Protein AF-A0A432INC5-F1 (afdb_monomer_lite)

Structure (mmCIF, N/CA/C/O backbone):
data_AF-A0A432INC5-F1
#
_entry.id   AF-A0A432INC5-F1
#
loop_
_atom_site.group_PDB
_atom_site.id
_atom_site.type_symbol
_atom_site.label_atom_id
_atom_site.label_alt_id
_atom_site.label_comp_id
_atom_site.label_asym_id
_atom_site.label_entity_id
_atom_site.label_seq_id
_atom_site.pdbx_PDB_ins_code
_atom_site.Cartn_x
_atom_site.Cartn_y
_atom_site.Cartn_z
_atom_site.occupancy
_atom_site.B_iso_or_equiv
_atom_site.auth_seq_id
_atom_site.auth_comp_id
_atom_site.auth_asym_id
_atom_site.auth_atom_id
_atom_site.pdbx_PDB_model_num
ATOM 1 N N . LEU A 1 1 ? -37.104 22.101 45.467 1.00 92.25 1 LEU A N 1
ATOM 2 C CA . LEU A 1 1 ? -36.134 21.025 45.152 1.00 92.25 1 LEU A CA 1
ATO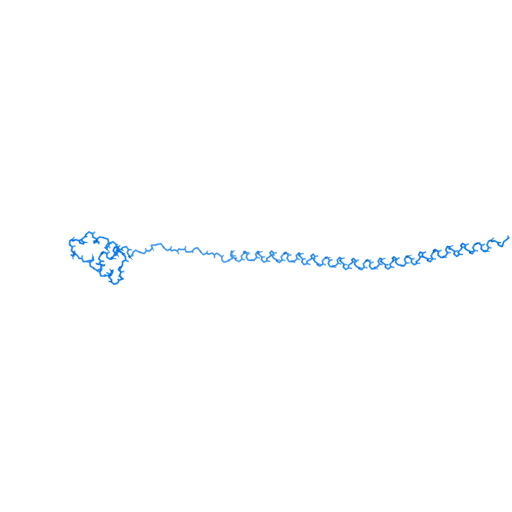M 3 C C . LEU A 1 1 ? -36.654 20.129 44.039 1.00 92.25 1 LEU A C 1
ATOM 5 O O . LEU A 1 1 ? -35.963 19.984 43.049 1.00 92.25 1 LEU A O 1
ATOM 9 N N . LEU A 1 2 ? -37.869 19.587 44.168 1.00 93.19 2 LEU A N 1
ATOM 10 C CA . LEU A 1 2 ? -38.473 18.770 43.113 1.00 93.19 2 LEU A CA 1
ATOM 11 C C . LEU A 1 2 ? -38.671 19.534 41.787 1.00 93.19 2 LEU A C 1
ATOM 13 O O . LEU A 1 2 ? -38.374 18.998 40.734 1.00 93.19 2 LEU A O 1
ATOM 17 N N . GLU A 1 3 ? -39.086 20.800 41.843 1.00 95.19 3 GLU A N 1
ATOM 18 C CA . GLU A 1 3 ? -39.178 21.675 40.660 1.00 95.19 3 GLU A CA 1
ATOM 19 C C . GLU A 1 3 ? -37.826 21.813 39.941 1.00 95.19 3 GLU A C 1
ATOM 21 O O . GLU A 1 3 ? -37.720 21.464 38.776 1.00 95.19 3 GLU A O 1
ATOM 26 N N . LYS A 1 4 ? -36.751 22.126 40.680 1.00 97.38 4 LYS A N 1
ATOM 27 C CA . LYS A 1 4 ? -35.377 22.133 40.146 1.00 97.38 4 LYS A CA 1
ATOM 28 C C . LYS A 1 4 ? -34.955 20.810 39.502 1.00 97.38 4 LYS A C 1
ATOM 30 O O . LYS A 1 4 ? -34.176 20.822 38.559 1.00 97.38 4 LYS A O 1
ATOM 35 N N . TYR A 1 5 ? -35.412 19.674 40.035 1.00 95.25 5 TYR A N 1
ATOM 36 C CA . TYR A 1 5 ? -35.128 18.361 39.451 1.00 95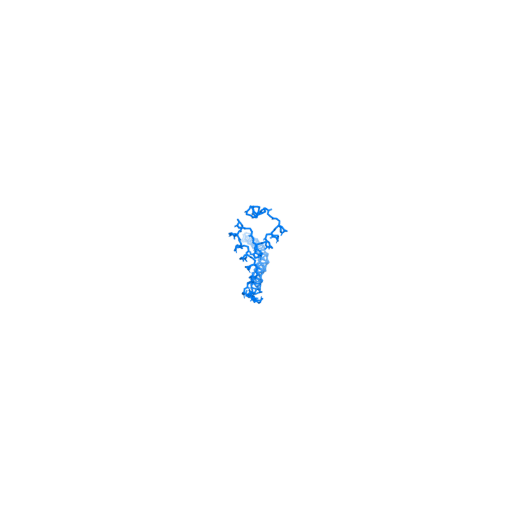.25 5 TYR A CA 1
ATOM 37 C C . TYR A 1 5 ? -35.826 18.206 38.095 1.00 95.25 5 TYR A C 1
ATOM 39 O O . TYR A 1 5 ? -35.220 17.720 37.145 1.00 95.25 5 TYR A O 1
ATOM 47 N N . PHE A 1 6 ? -37.072 18.675 37.981 1.00 95.12 6 PHE A N 1
ATOM 48 C CA . PHE A 1 6 ? -37.791 18.711 36.706 1.00 95.12 6 PHE A CA 1
ATOM 49 C C . PHE A 1 6 ? -37.194 19.706 35.708 1.00 95.12 6 PHE A C 1
ATOM 51 O O . PHE A 1 6 ? -37.180 19.414 34.514 1.00 95.12 6 PHE A O 1
ATOM 58 N N . ASP A 1 7 ? -36.625 20.807 36.193 1.00 97.38 7 ASP A N 1
ATOM 59 C CA . ASP A 1 7 ? -35.884 21.776 35.378 1.00 97.38 7 ASP A CA 1
ATOM 60 C C . ASP A 1 7 ? -34.445 21.322 35.052 1.00 97.38 7 ASP A C 1
ATOM 62 O O . ASP A 1 7 ? -33.716 22.023 34.353 1.00 97.38 7 ASP A O 1
ATOM 66 N N . ALA A 1 8 ? -34.027 20.138 35.524 1.00 95.19 8 ALA A N 1
ATOM 67 C CA . ALA A 1 8 ? -32.678 19.583 35.366 1.00 95.19 8 ALA A CA 1
ATOM 68 C C . ALA A 1 8 ? -31.548 20.477 35.928 1.00 95.19 8 ALA A C 1
ATOM 70 O O . ALA A 1 8 ? -30.415 20.453 35.445 1.00 95.19 8 ALA A O 1
ATOM 71 N N . GLU A 1 9 ? -31.840 21.246 36.979 1.00 97.44 9 GLU A N 1
ATOM 72 C CA . GLU A 1 9 ? -30.900 22.155 37.650 1.00 97.44 9 GLU A CA 1
ATOM 73 C C . GLU A 1 9 ? -30.325 21.585 38.962 1.00 97.44 9 GLU A C 1
ATOM 75 O O . GLU A 1 9 ? -29.634 22.288 39.705 1.00 97.44 9 GLU A O 1
ATOM 80 N N . THR A 1 10 ? -30.626 20.327 39.301 1.00 97.12 10 THR A N 1
ATOM 81 C CA . THR A 1 10 ? -30.151 19.693 40.537 1.00 97.12 10 THR A CA 1
ATOM 82 C C . THR A 1 10 ? -28.698 19.240 40.467 1.00 97.12 10 THR A C 1
ATOM 84 O O . THR A 1 10 ? -28.202 18.760 39.452 1.00 97.12 10 THR A O 1
ATOM 87 N N . SER A 1 11 ? -28.012 19.340 41.601 1.00 97.38 11 SER A N 1
ATOM 88 C CA . SER A 1 11 ? -26.713 18.707 41.830 1.00 97.38 11 SER A CA 1
ATOM 89 C C . SER A 1 11 ? -26.856 17.240 42.264 1.00 97.38 11 SER A C 1
ATOM 91 O O . SER A 1 11 ? -27.876 16.833 42.818 1.00 97.38 11 SER A O 1
ATOM 93 N N . LEU A 1 12 ? -25.787 16.447 42.119 1.00 95.50 12 LEU A N 1
ATOM 94 C CA . LEU A 1 12 ? -25.766 15.039 42.557 1.00 95.50 12 LEU A CA 1
ATOM 95 C C . LEU A 1 12 ? -26.090 14.860 44.054 1.00 95.50 12 LEU A C 1
ATOM 97 O O . LEU A 1 12 ? -26.686 13.860 44.450 1.00 95.50 12 LEU A O 1
ATOM 101 N N . ALA A 1 13 ? -25.707 15.824 44.897 1.00 96.62 13 ALA A N 1
ATOM 102 C CA . ALA A 1 13 ? -26.017 15.795 46.327 1.00 96.62 13 ALA A CA 1
ATOM 103 C C . ALA A 1 13 ? -27.515 16.027 46.592 1.00 96.62 13 ALA A C 1
ATOM 105 O O . ALA A 1 13 ? -28.106 15.369 47.445 1.00 96.62 13 ALA A O 1
ATOM 106 N N . GLU A 1 14 ? -28.141 16.932 45.839 1.00 96.31 14 GLU A N 1
ATOM 107 C CA . GLU A 1 14 ? -29.581 17.195 45.896 1.00 96.31 14 GLU A CA 1
ATOM 108 C C . GLU A 1 14 ? -30.404 16.004 45.386 1.00 96.31 14 GLU A C 1
ATOM 110 O O . GLU A 1 14 ? -31.417 15.649 45.988 1.00 96.31 14 GLU A O 1
ATOM 115 N N . GLU A 1 15 ? -29.944 15.336 44.329 1.00 94.44 15 GLU A N 1
ATOM 116 C CA . GLU A 1 15 ? -30.570 14.114 43.813 1.00 94.44 15 GLU A CA 1
ATOM 117 C C . GLU A 1 15 ? -30.476 12.948 44.800 1.00 94.44 15 GLU A C 1
ATOM 119 O O . GLU A 1 15 ? -31.438 12.194 44.954 1.00 94.44 15 GLU A O 1
ATOM 124 N N . ALA A 1 16 ? -29.362 12.822 45.529 1.00 94.12 16 ALA A N 1
ATOM 125 C CA . ALA A 1 16 ? -29.235 11.841 46.604 1.00 94.12 16 ALA A CA 1
ATOM 126 C C . ALA A 1 16 ? -30.266 12.084 47.721 1.00 94.12 16 ALA A C 1
ATOM 128 O O . ALA A 1 16 ? -30.863 11.132 48.223 1.00 94.12 16 ALA A O 1
ATOM 129 N N . ILE A 1 17 ? -30.529 13.351 48.064 1.00 94.88 17 ILE A N 1
ATOM 130 C CA . ILE A 1 17 ? -31.557 13.728 49.046 1.00 94.88 17 ILE A CA 1
ATOM 131 C C . ILE A 1 17 ? -32.957 13.372 48.534 1.00 94.88 17 ILE A C 1
ATOM 133 O O . ILE A 1 17 ? -33.747 12.802 49.285 1.00 94.88 17 ILE A O 1
ATOM 137 N N . LEU A 1 18 ? -33.274 13.669 47.269 1.00 94.19 18 LEU A N 1
ATOM 138 C CA . LEU A 1 18 ? -34.564 13.305 46.666 1.00 94.19 18 LEU A CA 1
ATOM 139 C C . LEU A 1 18 ? -34.761 11.786 46.654 1.00 94.19 18 LEU A C 1
ATOM 141 O O . LEU A 1 18 ? -35.810 11.290 47.063 1.00 94.19 18 LEU A O 1
ATOM 145 N N . LYS A 1 19 ? -33.729 11.042 46.258 1.00 92.50 19 LYS A N 1
ATOM 146 C CA . LYS A 1 19 ? -33.737 9.579 46.245 1.00 92.50 19 LYS A CA 1
ATOM 147 C C . LYS A 1 19 ? -34.002 8.992 47.633 1.00 92.50 19 LYS A C 1
ATOM 149 O O . LYS A 1 19 ? -34.820 8.081 47.763 1.00 92.50 19 LYS A O 1
ATOM 154 N N . GLU A 1 20 ? -33.339 9.517 48.659 1.00 93.00 20 GLU A N 1
ATOM 155 C CA . GLU A 1 20 ? -33.543 9.092 50.046 1.00 93.00 20 GLU A CA 1
ATOM 156 C C . GLU A 1 20 ? -34.953 9.445 50.535 1.00 93.00 20 GLU A C 1
ATOM 158 O O . GLU A 1 20 ? -35.651 8.596 51.084 1.00 93.00 20 GLU A O 1
ATOM 163 N N . TYR A 1 21 ? -35.414 10.671 50.270 1.00 94.25 21 TYR A N 1
ATOM 164 C CA . TYR A 1 21 ? -36.735 11.148 50.676 1.00 94.25 21 TYR A CA 1
ATOM 165 C C . TYR A 1 21 ? -37.867 10.270 50.124 1.00 94.25 21 TYR A C 1
ATOM 167 O O . TYR A 1 21 ? -38.726 9.819 50.880 1.00 94.25 21 TYR A O 1
ATOM 175 N N . PHE A 1 22 ? -37.847 9.960 48.824 1.00 94.06 22 PHE A N 1
ATOM 176 C CA . PHE A 1 22 ? -38.873 9.124 48.187 1.00 94.06 22 PHE A CA 1
ATOM 177 C C . PHE A 1 22 ? -38.734 7.621 48.484 1.00 94.06 22 PHE A C 1
ATOM 179 O O . PHE A 1 22 ? -39.648 6.853 48.184 1.00 94.06 22 PHE A O 1
ATOM 186 N N . SER A 1 23 ? -37.633 7.196 49.115 1.00 90.25 23 SER A N 1
ATOM 187 C CA . SER A 1 23 ? -37.465 5.820 49.607 1.00 90.25 23 SER A CA 1
ATOM 188 C C . SER A 1 23 ? -38.170 5.580 50.951 1.00 90.25 23 SER A C 1
ATOM 190 O O . SER A 1 23 ? -38.347 4.430 51.358 1.00 90.25 23 SER A O 1
ATOM 192 N N . GLN A 1 24 ? -38.599 6.640 51.643 1.00 90.69 24 GLN A N 1
ATOM 193 C CA . GLN A 1 24 ? -39.252 6.538 52.947 1.00 90.69 24 GLN A CA 1
ATOM 194 C C . GLN A 1 24 ? -40.703 6.033 52.835 1.00 90.69 24 GLN A C 1
ATOM 196 O O . GLN A 1 24 ? -41.401 6.311 51.857 1.00 90.69 24 GLN A O 1
ATOM 201 N N . PRO A 1 25 ? -41.210 5.300 53.846 1.00 85.31 25 PRO A N 1
ATOM 202 C CA . PRO A 1 25 ? -42.569 4.762 53.827 1.00 85.31 25 PRO A CA 1
ATOM 203 C C . PRO A 1 25 ? -43.649 5.847 53.906 1.00 85.31 25 PRO A C 1
ATOM 205 O O . PRO A 1 25 ? -44.708 5.673 53.304 1.00 85.31 25 PRO A O 1
ATOM 208 N N . ASN A 1 26 ? -43.375 6.950 54.608 1.00 87.75 26 ASN A N 1
ATOM 209 C CA . ASN A 1 26 ? -44.305 8.049 54.842 1.00 87.75 26 ASN A CA 1
ATOM 210 C C . ASN A 1 26 ? -43.733 9.347 54.252 1.00 87.75 26 ASN A C 1
ATOM 212 O O . ASN A 1 26 ? -42.744 9.871 54.759 1.00 87.75 26 ASN A O 1
ATOM 216 N N . ILE A 1 27 ? -44.356 9.839 53.183 1.00 90.56 27 ILE A N 1
ATOM 217 C CA . ILE A 1 27 ? -43.984 11.069 52.473 1.00 90.56 27 ILE A CA 1
ATOM 218 C C . ILE A 1 27 ? -45.175 12.027 52.450 1.00 90.56 27 ILE A C 1
ATOM 220 O O . ILE A 1 27 ? -46.311 11.636 52.710 1.00 90.56 27 ILE A O 1
ATOM 224 N N . SER A 1 28 ? -44.932 13.304 52.156 1.00 92.06 28 SER A N 1
ATOM 225 C CA . SER A 1 28 ? -46.020 14.283 52.136 1.00 92.06 28 SER A CA 1
ATOM 226 C C . SER A 1 28 ? -47.047 13.969 51.042 1.00 92.06 28 SER A C 1
ATOM 228 O O . SER A 1 28 ? -46.667 13.677 49.911 1.00 92.06 28 SER A O 1
ATOM 230 N N . SER A 1 29 ? -48.340 14.101 51.354 1.00 90.88 29 SER A N 1
ATOM 231 C CA . SER A 1 29 ? -49.452 13.755 50.447 1.00 90.88 29 SER A CA 1
ATOM 232 C C . SER A 1 29 ? -49.375 14.449 49.078 1.00 90.88 29 SER A C 1
ATOM 234 O O . SER A 1 29 ? -49.682 13.845 48.059 1.00 90.88 29 SER A O 1
ATOM 236 N N . HIS A 1 30 ? -48.884 15.690 49.015 1.00 91.12 30 HIS A N 1
ATOM 237 C CA . HIS A 1 30 ? -48.727 16.414 47.746 1.00 91.12 30 HIS A CA 1
ATOM 238 C C . HIS A 1 30 ? -47.573 15.896 46.864 1.00 91.12 30 HIS A C 1
ATOM 240 O O . HIS A 1 30 ? -47.499 16.246 45.689 1.00 91.12 30 HIS A O 1
ATOM 246 N N . LEU A 1 31 ? -46.668 15.087 47.420 1.00 92.44 31 LEU A N 1
ATOM 247 C CA . LEU A 1 31 ? -45.518 14.499 46.723 1.00 92.44 31 LEU A CA 1
ATOM 248 C C . LEU A 1 31 ? -45.700 13.006 46.441 1.00 92.44 31 LEU A C 1
ATOM 250 O O . LEU A 1 31 ? -44.920 12.429 45.687 1.00 92.44 31 LEU A O 1
ATOM 254 N N . GLU A 1 32 ? -46.739 12.394 47.007 1.00 90.94 32 GLU A N 1
ATOM 255 C CA . GLU A 1 32 ? -47.093 10.989 46.812 1.00 90.94 32 GLU A CA 1
ATOM 256 C C . GLU A 1 32 ? -47.133 10.551 45.336 1.00 90.94 32 GLU A C 1
ATOM 258 O O . GLU A 1 32 ? -46.547 9.508 45.037 1.00 90.94 32 GLU A O 1
ATOM 263 N N . PRO A 1 33 ? -47.676 11.349 44.388 1.00 92.94 33 PRO A N 1
ATOM 264 C CA . PRO A 1 33 ? -47.732 10.953 42.978 1.00 92.94 33 PRO A CA 1
ATOM 265 C C . PRO A 1 33 ? -46.367 10.704 42.320 1.00 92.94 33 PRO A C 1
ATOM 267 O O . PRO A 1 33 ? -46.291 10.007 41.313 1.00 92.94 33 PRO A O 1
ATOM 270 N N . TYR A 1 34 ? -45.283 11.269 42.859 1.00 93.12 34 TYR A N 1
ATOM 271 C CA . TYR A 1 34 ? -43.940 11.158 42.278 1.00 93.12 34 TYR A CA 1
ATOM 272 C C . TYR A 1 34 ? -43.132 9.986 42.840 1.00 93.12 34 TYR A C 1
ATOM 274 O O . TYR A 1 34 ? -42.052 9.682 42.334 1.00 93.12 34 TYR A O 1
ATOM 282 N N . ARG A 1 35 ? -43.634 9.311 43.879 1.00 92.69 35 ARG A N 1
ATOM 283 C CA . ARG A 1 35 ? -42.922 8.227 44.563 1.00 92.69 35 ARG A CA 1
ATOM 284 C C . ARG A 1 35 ? -42.530 7.103 43.612 1.00 92.69 35 ARG A C 1
ATOM 286 O O . ARG A 1 35 ? -41.371 6.692 43.598 1.00 92.69 35 ARG A O 1
ATOM 293 N N . ASP A 1 36 ? -43.478 6.645 42.802 1.00 92.44 36 ASP A N 1
ATOM 294 C CA . ASP A 1 36 ? -43.286 5.500 41.912 1.00 92.44 36 ASP A CA 1
ATOM 295 C C . ASP A 1 36 ? -42.174 5.751 40.889 1.00 92.44 36 ASP A C 1
ATOM 297 O O . ASP A 1 36 ? -41.395 4.850 40.590 1.00 92.44 36 ASP A O 1
ATOM 301 N N . MET A 1 37 ? -42.029 6.995 40.422 1.00 92.75 37 MET A N 1
ATOM 302 C CA . MET A 1 37 ? -40.960 7.407 39.508 1.00 92.75 37 MET A CA 1
ATOM 303 C C . MET A 1 37 ? -39.573 7.238 40.141 1.00 92.75 37 MET A C 1
ATOM 305 O O . MET A 1 37 ? -38.698 6.592 39.562 1.00 92.75 37 MET A O 1
ATOM 309 N N . PHE A 1 38 ? -39.366 7.775 41.348 1.00 93.81 38 PHE A N 1
ATOM 310 C CA . PHE A 1 38 ? -38.077 7.671 42.041 1.00 93.81 38 PHE A CA 1
ATOM 311 C C . PHE A 1 38 ? -37.764 6.233 42.479 1.00 93.81 38 PHE A C 1
ATOM 313 O O . PHE A 1 38 ? -36.608 5.806 42.410 1.00 93.81 38 PHE A O 1
ATOM 320 N N . VAL A 1 39 ? -38.782 5.467 42.887 1.00 92.56 39 VAL A N 1
ATOM 321 C CA . VAL A 1 39 ? -38.642 4.036 43.203 1.00 92.56 39 VAL A CA 1
ATOM 322 C C . VAL A 1 39 ? -38.231 3.248 41.959 1.00 92.56 39 VAL A C 1
ATOM 324 O O . VAL A 1 39 ? -37.267 2.482 42.019 1.00 92.56 39 VAL A O 1
ATOM 327 N N . TYR A 1 40 ? -38.898 3.483 40.827 1.00 93.00 40 TYR A N 1
ATOM 328 C CA . TYR A 1 40 ? -38.584 2.839 39.555 1.00 93.00 40 TYR A CA 1
ATOM 329 C C . TYR A 1 40 ? -37.145 3.124 39.116 1.00 93.00 40 TYR A C 1
ATOM 331 O O . TYR A 1 40 ? -36.403 2.189 38.834 1.00 93.00 40 TYR A O 1
ATOM 339 N N . PHE A 1 41 ? -36.699 4.383 39.145 1.00 91.81 41 PHE A N 1
ATOM 340 C CA . PHE A 1 41 ? -35.322 4.730 38.773 1.00 91.81 41 PHE A CA 1
ATOM 341 C C . PHE A 1 41 ? -34.273 4.113 39.695 1.00 91.81 41 PHE A C 1
ATOM 343 O O . PHE A 1 41 ? -33.202 3.698 39.247 1.00 91.81 41 PHE A O 1
ATOM 350 N N . ASN A 1 42 ? -34.565 4.018 40.993 1.00 89.44 42 ASN A N 1
ATOM 351 C CA . ASN A 1 42 ? -33.670 3.336 41.919 1.00 89.44 42 ASN A CA 1
ATOM 352 C C . ASN A 1 42 ? -33.551 1.840 41.583 1.00 89.44 42 ASN A C 1
ATOM 354 O O . ASN A 1 42 ? -32.456 1.281 41.656 1.00 89.44 42 ASN A O 1
ATOM 358 N N . GLN A 1 43 ? -34.653 1.204 41.183 1.00 90.00 43 GLN A N 1
ATOM 359 C CA . GLN A 1 43 ? -34.669 -0.197 40.774 1.00 90.00 43 GLN A CA 1
ATOM 360 C C . GLN A 1 43 ? -33.960 -0.413 39.429 1.00 90.00 43 GLN A C 1
ATOM 362 O O . GLN A 1 43 ? -33.063 -1.252 39.354 1.00 90.00 43 GLN A O 1
ATOM 367 N N . SER A 1 44 ? -34.291 0.378 38.407 1.00 87.75 44 SER A N 1
ATOM 368 C CA . SER A 1 44 ? -33.742 0.240 37.053 1.00 87.75 44 SER A CA 1
ATOM 369 C C . SER A 1 44 ? -32.252 0.583 36.981 1.00 87.75 44 SER A C 1
ATOM 371 O O . SER A 1 44 ? -31.526 0.017 36.173 1.00 87.75 44 SER A O 1
ATOM 373 N N . SER A 1 45 ? -31.742 1.445 37.872 1.00 85.44 45 SER A N 1
ATOM 374 C CA . SER A 1 45 ? -30.302 1.755 37.955 1.00 85.44 45 SER A CA 1
ATOM 375 C C . SER A 1 45 ? -29.413 0.542 38.268 1.00 85.44 45 SER A C 1
ATOM 377 O O . SER A 1 45 ? -28.195 0.612 38.110 1.00 85.44 45 SER A O 1
ATOM 379 N N . ARG A 1 46 ? -30.010 -0.562 38.733 1.00 83.62 46 ARG A N 1
ATOM 380 C CA . ARG A 1 46 ? -29.319 -1.819 39.049 1.00 83.62 46 ARG A CA 1
ATOM 381 C C . ARG A 1 46 ? -29.340 -2.818 37.895 1.00 83.62 46 ARG A C 1
ATOM 383 O O . ARG A 1 46 ? -28.731 -3.879 38.020 1.00 83.62 46 ARG A O 1
ATOM 390 N N . GLU A 1 47 ? -30.039 -2.511 36.807 1.00 86.50 47 GLU A N 1
ATOM 391 C CA . GLU A 1 47 ? -30.059 -3.353 35.618 1.00 86.50 47 GLU A CA 1
ATOM 392 C C . GLU A 1 47 ? -28.686 -3.310 34.944 1.00 86.50 47 GLU A C 1
ATOM 394 O O . GLU A 1 47 ? -28.173 -2.256 34.567 1.00 86.50 47 GLU A O 1
ATOM 399 N N . VAL A 1 48 ? -28.070 -4.481 34.813 1.00 82.19 48 VAL A N 1
ATOM 400 C CA . VAL A 1 48 ? -26.836 -4.675 34.053 1.00 82.19 48 VAL A CA 1
ATOM 401 C C . VAL A 1 48 ? -27.180 -5.357 32.738 1.00 82.19 48 VAL A C 1
ATOM 403 O O . VAL A 1 48 ? -28.112 -6.155 32.670 1.00 82.19 48 VAL A O 1
ATOM 406 N N . ALA A 1 49 ? -26.431 -5.051 31.679 1.00 80.50 49 ALA A N 1
ATOM 407 C CA . ALA A 1 49 ? -26.613 -5.721 30.400 1.00 80.50 49 ALA A CA 1
ATOM 408 C C . ALA A 1 49 ? -26.383 -7.235 30.571 1.00 80.50 49 ALA A C 1
ATOM 410 O O . ALA A 1 49 ? -25.261 -7.669 30.812 1.00 80.50 49 ALA A O 1
ATOM 411 N N . GLU A 1 50 ? -27.442 -8.036 30.427 1.00 74.56 50 GLU A N 1
ATOM 412 C CA . GLU A 1 50 ? -27.393 -9.498 30.604 1.00 74.56 50 GLU A CA 1
ATOM 413 C C . GLU A 1 50 ? -26.545 -10.209 29.539 1.00 74.56 50 GLU A C 1
ATOM 415 O O . GLU A 1 50 ? -26.152 -11.362 29.705 1.00 74.56 50 GLU A O 1
ATOM 420 N N . LYS A 1 51 ? -26.271 -9.536 28.417 1.00 78.00 51 LYS A N 1
ATOM 421 C CA . LYS A 1 51 ? -25.608 -10.135 27.263 1.00 78.00 51 LYS A CA 1
ATOM 422 C C . LYS A 1 51 ? -24.137 -9.750 27.203 1.00 78.00 51 LYS A C 1
ATOM 424 O O . LYS A 1 51 ? -23.798 -8.592 26.961 1.00 78.00 51 LYS A O 1
ATOM 429 N N . GLU A 1 52 ? -23.270 -10.751 27.308 1.00 75.19 52 GLU A N 1
ATOM 430 C CA . GLU A 1 52 ? -21.854 -10.594 26.994 1.00 75.19 52 GLU A CA 1
ATOM 431 C C . GLU A 1 52 ? -21.665 -10.206 25.520 1.00 75.19 52 GLU A C 1
ATOM 433 O O . GLU A 1 52 ? -22.153 -10.865 24.593 1.00 75.19 52 GLU A O 1
ATOM 438 N N . ILE A 1 53 ? -20.935 -9.112 25.297 1.00 75.81 53 ILE A N 1
ATOM 439 C CA . ILE A 1 53 ? -20.521 -8.685 23.963 1.00 75.81 53 ILE A CA 1
ATOM 440 C C . ILE A 1 53 ? -19.353 -9.576 23.535 1.00 75.81 53 ILE A C 1
ATOM 442 O O . ILE A 1 53 ? -18.193 -9.303 23.836 1.00 75.81 53 ILE A O 1
ATOM 446 N N . VAL A 1 54 ? -19.651 -10.649 22.804 1.00 77.88 54 VAL A N 1
ATOM 447 C CA . VAL A 1 54 ? -18.627 -11.444 22.116 1.00 77.88 54 VAL A CA 1
ATOM 448 C C . VAL A 1 54 ? -18.153 -10.689 20.877 1.00 77.88 54 VAL A C 1
ATOM 450 O O . VAL A 1 54 ? -18.855 -10.593 19.869 1.00 77.88 54 VAL A O 1
ATOM 453 N N . LEU A 1 55 ? -16.943 -10.135 20.951 1.00 76.06 55 LEU A N 1
ATOM 454 C CA . LEU A 1 55 ? -16.275 -9.530 19.803 1.00 76.06 55 LEU A CA 1
ATOM 455 C C . LEU A 1 55 ? -15.747 -10.635 18.880 1.00 76.06 55 LEU A C 1
ATOM 457 O O . LEU A 1 55 ? -14.998 -11.514 19.303 1.00 76.06 55 LEU A O 1
ATOM 461 N N . SER A 1 56 ? -16.124 -10.583 17.602 1.00 72.38 56 SER A N 1
ATOM 462 C CA . SER A 1 56 ? -15.601 -11.506 16.593 1.00 72.38 56 SER A CA 1
ATOM 463 C C . SER A 1 56 ? -14.102 -11.262 16.394 1.00 72.38 56 SER A C 1
ATOM 465 O O . SER A 1 56 ? -13.683 -10.170 16.004 1.00 72.38 56 SER A O 1
ATOM 467 N N . GLN A 1 57 ? -13.283 -12.276 16.679 1.00 72.81 57 GLN A N 1
ATOM 468 C CA . GLN A 1 57 ? -11.841 -12.211 16.465 1.00 72.81 57 GLN A CA 1
ATOM 469 C C . GLN A 1 57 ? -11.533 -12.342 14.972 1.00 72.81 57 GLN A C 1
ATOM 471 O O . GLN A 1 57 ? -11.947 -13.287 14.302 1.00 72.81 57 GLN A O 1
ATOM 476 N N . ARG A 1 58 ? -10.806 -11.361 14.434 1.00 74.06 58 ARG A N 1
ATOM 477 C CA . ARG A 1 58 ? -10.440 -11.306 13.017 1.00 74.06 58 ARG A CA 1
ATOM 478 C C . ARG A 1 58 ? -9.137 -12.077 12.797 1.00 74.06 58 ARG A C 1
ATOM 480 O O . ARG A 1 58 ? -8.175 -11.870 13.530 1.00 74.06 58 ARG A O 1
ATOM 487 N N . ASN A 1 59 ? -9.081 -12.930 11.772 1.00 79.12 59 ASN A N 1
ATOM 488 C CA . ASN A 1 59 ? -7.884 -13.726 11.487 1.00 79.12 59 ASN A CA 1
ATOM 489 C C . ASN A 1 59 ? -6.724 -12.821 11.030 1.00 79.12 59 ASN A C 1
ATOM 491 O O . ASN A 1 59 ? -6.850 -12.183 9.978 1.00 79.12 59 ASN A O 1
ATOM 495 N N . PRO A 1 60 ? -5.579 -12.799 11.737 1.00 79.69 60 PRO A N 1
ATOM 496 C CA . PRO A 1 60 ? -4.458 -11.931 11.379 1.00 79.69 60 PRO A CA 1
ATOM 497 C C . PRO A 1 60 ? -3.914 -12.281 9.990 1.00 79.69 60 PRO A C 1
ATOM 499 O O . PRO A 1 60 ? -3.604 -11.394 9.203 1.00 79.69 60 PRO A O 1
ATOM 502 N N . LEU A 1 61 ? -3.913 -13.565 9.620 1.00 80.38 61 LEU A N 1
ATOM 503 C CA . LEU A 1 61 ? -3.474 -14.031 8.300 1.00 80.38 61 LEU A CA 1
ATOM 504 C C . LEU A 1 61 ? -4.243 -13.370 7.142 1.00 80.38 61 LEU A C 1
ATOM 506 O O . LEU A 1 61 ? -3.639 -13.038 6.125 1.00 80.38 61 LEU A O 1
ATOM 510 N N . LEU A 1 62 ? -5.548 -13.111 7.305 1.00 79.81 62 LEU A N 1
ATOM 511 C CA . LEU A 1 62 ? -6.353 -12.427 6.284 1.00 79.81 62 LEU A CA 1
ATOM 512 C C . LEU A 1 62 ? -5.967 -10.948 6.135 1.00 79.81 62 LEU A C 1
ATOM 514 O O . LEU A 1 62 ? -6.069 -10.403 5.039 1.00 79.81 62 LEU A O 1
ATOM 518 N N . GLN A 1 63 ? -5.499 -10.302 7.206 1.00 78.00 63 GLN A N 1
ATOM 519 C CA . GLN A 1 63 ? -5.026 -8.915 7.155 1.00 78.00 63 GLN A CA 1
ATOM 520 C C . GLN A 1 63 ? -3.691 -8.815 6.406 1.00 78.00 63 GLN A C 1
ATOM 522 O O . GLN A 1 63 ? -3.509 -7.931 5.570 1.00 78.00 63 GLN A O 1
ATOM 527 N N . TRP A 1 64 ? -2.783 -9.764 6.647 1.00 91.75 64 TRP A N 1
ATOM 528 C CA . TRP A 1 64 ? -1.480 -9.809 5.980 1.00 91.75 64 TRP A CA 1
ATOM 529 C C . TRP A 1 64 ? -1.561 -10.259 4.516 1.00 91.75 64 TRP A C 1
ATOM 531 O O . TRP A 1 64 ? -0.705 -9.873 3.721 1.00 91.75 64 TRP A O 1
ATOM 541 N N . LEU A 1 65 ? -2.605 -10.999 4.122 1.00 90.88 65 LEU A N 1
ATOM 542 C CA . LEU A 1 65 ? -2.800 -11.450 2.739 1.00 90.88 65 LEU A CA 1
ATOM 543 C C . LEU A 1 65 ? -2.895 -10.275 1.748 1.00 90.88 65 LEU A C 1
ATOM 545 O O . LEU A 1 65 ? -2.268 -10.302 0.691 1.00 90.88 65 LEU A O 1
ATOM 549 N N . SER A 1 66 ? -3.632 -9.216 2.107 1.00 86.62 66 SER A N 1
ATOM 550 C CA . SER A 1 66 ? -3.766 -8.022 1.258 1.00 86.62 66 SER A CA 1
ATOM 551 C C . SER A 1 66 ? -2.439 -7.279 1.105 1.00 86.62 66 SER A C 1
ATOM 553 O O . SER A 1 66 ? -2.139 -6.759 0.031 1.00 86.62 66 SER A O 1
ATOM 555 N N . ILE A 1 67 ? -1.640 -7.237 2.174 1.00 91.25 67 ILE A N 1
ATOM 556 C CA . ILE A 1 67 ? -0.325 -6.587 2.182 1.00 91.25 67 ILE A CA 1
ATOM 557 C C . ILE A 1 67 ? 0.646 -7.382 1.300 1.00 91.25 67 ILE A C 1
ATOM 559 O O . ILE A 1 67 ? 1.325 -6.805 0.452 1.00 91.25 67 ILE A O 1
ATOM 563 N N . ALA A 1 68 ? 0.663 -8.711 1.437 1.00 94.38 68 ALA A N 1
ATOM 564 C CA . ALA A 1 68 ? 1.488 -9.589 0.614 1.00 94.38 68 ALA A CA 1
ATOM 565 C C . ALA A 1 68 ? 1.142 -9.470 -0.881 1.00 94.38 68 ALA A C 1
ATOM 567 O O . ALA A 1 68 ? 2.040 -9.322 -1.709 1.00 94.38 68 ALA A O 1
ATOM 568 N N . ALA A 1 69 ? -0.149 -9.461 -1.231 1.00 95.69 69 ALA A N 1
ATOM 569 C CA . ALA A 1 69 ? -0.593 -9.300 -2.614 1.00 95.69 69 ALA A CA 1
ATOM 570 C C . ALA A 1 69 ? -0.138 -7.959 -3.220 1.00 95.69 69 ALA A C 1
ATOM 572 O O . ALA A 1 69 ? 0.360 -7.930 -4.346 1.00 95.69 69 ALA A O 1
ATOM 573 N N . ALA A 1 70 ? -0.242 -6.860 -2.466 1.00 96.75 70 ALA A N 1
ATOM 574 C CA . ALA A 1 70 ? 0.207 -5.546 -2.921 1.00 96.75 70 ALA A CA 1
ATOM 575 C C . ALA A 1 70 ? 1.721 -5.509 -3.198 1.00 96.75 70 ALA A C 1
ATOM 577 O O . ALA A 1 70 ? 2.149 -4.984 -4.228 1.00 96.75 70 ALA A O 1
ATOM 578 N N . LEU A 1 71 ? 2.530 -6.117 -2.323 1.00 97.62 71 LEU A N 1
ATOM 579 C CA . LEU A 1 71 ? 3.979 -6.204 -2.514 1.00 97.62 71 LEU A CA 1
ATOM 580 C C . LEU A 1 71 ? 4.345 -7.030 -3.753 1.00 97.62 71 LEU A C 1
ATOM 582 O O . LEU A 1 71 ? 5.190 -6.605 -4.539 1.00 97.62 71 LEU A O 1
ATOM 586 N N . ILE A 1 72 ? 3.682 -8.171 -3.968 1.00 98.31 72 ILE A N 1
ATOM 587 C CA . ILE A 1 72 ? 3.907 -9.012 -5.154 1.00 98.31 72 ILE A CA 1
ATOM 588 C C . ILE A 1 72 ? 3.594 -8.232 -6.435 1.00 98.31 72 ILE A C 1
ATOM 590 O O . ILE A 1 72 ? 4.392 -8.249 -7.374 1.00 98.31 72 ILE A O 1
ATOM 594 N N . LEU A 1 73 ? 2.473 -7.503 -6.468 1.00 98.25 73 LEU A N 1
ATOM 595 C CA . LEU A 1 73 ? 2.113 -6.676 -7.620 1.00 98.25 73 LEU A CA 1
ATOM 596 C C . LEU A 1 73 ? 3.161 -5.590 -7.880 1.00 98.25 73 LEU A C 1
ATOM 598 O O . LEU A 1 73 ? 3.620 -5.454 -9.015 1.00 98.25 73 LEU A O 1
ATOM 602 N N . MET A 1 74 ? 3.603 -4.880 -6.841 1.00 98.06 74 MET A N 1
ATOM 603 C CA . MET A 1 74 ? 4.622 -3.836 -6.967 1.00 98.06 74 MET A CA 1
ATOM 604 C C . MET A 1 74 ? 5.947 -4.387 -7.513 1.00 98.06 74 MET A C 1
ATOM 606 O O . MET A 1 74 ? 6.513 -3.821 -8.451 1.00 98.06 74 MET A O 1
ATOM 610 N N . VAL A 1 75 ? 6.414 -5.520 -6.980 1.00 98.25 75 VAL A N 1
ATOM 611 C CA . VAL A 1 75 ? 7.639 -6.188 -7.448 1.00 98.25 75 VAL A CA 1
ATOM 612 C C . VAL A 1 75 ? 7.490 -6.660 -8.894 1.00 98.25 75 VAL A C 1
ATOM 614 O O . VAL A 1 75 ? 8.419 -6.490 -9.685 1.00 98.25 75 VAL A O 1
ATOM 617 N N . SER A 1 76 ? 6.327 -7.203 -9.268 1.00 97.94 76 SER A N 1
ATOM 618 C CA . SER A 1 76 ? 6.080 -7.680 -10.633 1.00 97.94 76 SER A CA 1
ATOM 619 C C . SER A 1 76 ? 6.167 -6.550 -11.664 1.00 97.94 76 SER A C 1
ATOM 621 O O . SER A 1 76 ? 6.903 -6.664 -12.645 1.00 97.94 76 SER A O 1
ATOM 623 N N . VAL A 1 77 ? 5.498 -5.420 -11.403 1.00 98.06 77 VAL A N 1
ATOM 624 C CA . VAL A 1 77 ? 5.493 -4.254 -12.295 1.00 98.06 77 VAL A CA 1
ATOM 625 C C . VAL A 1 77 ? 6.895 -3.661 -12.395 1.00 98.06 77 VAL A C 1
ATOM 627 O O . VAL A 1 77 ? 7.370 -3.388 -13.497 1.00 98.06 77 VAL A O 1
ATOM 630 N N . TYR A 1 78 ? 7.591 -3.522 -11.263 1.00 98.06 78 TYR A N 1
ATOM 631 C CA . TYR A 1 78 ? 8.958 -3.010 -11.243 1.00 98.06 78 TYR A CA 1
ATOM 632 C C . TYR A 1 78 ? 9.926 -3.905 -12.027 1.00 98.06 78 TYR A C 1
ATOM 634 O O . TYR A 1 78 ? 10.743 -3.400 -12.795 1.00 98.06 78 TYR A O 1
ATOM 642 N N . SER A 1 79 ? 9.816 -5.229 -11.882 1.00 97.81 79 SER A N 1
ATOM 643 C CA . SER A 1 79 ? 10.670 -6.190 -12.587 1.00 97.81 79 SER A CA 1
ATOM 644 C C . SER A 1 79 ? 10.488 -6.112 -14.106 1.00 97.81 79 SER A C 1
ATOM 646 O O . SER A 1 79 ? 11.476 -6.028 -14.841 1.00 97.81 79 SER A O 1
ATOM 648 N N . VAL A 1 80 ? 9.238 -6.054 -14.580 1.00 97.62 80 VAL A N 1
ATOM 649 C CA . VAL A 1 80 ? 8.926 -5.897 -16.011 1.00 97.62 80 VAL A CA 1
ATOM 650 C C . VAL A 1 80 ? 9.446 -4.562 -16.543 1.00 97.62 80 VAL A C 1
ATOM 652 O O . VAL A 1 80 ? 10.076 -4.528 -17.600 1.00 97.62 80 VAL A O 1
ATOM 655 N N . TYR A 1 81 ? 9.238 -3.472 -15.801 1.00 97.12 81 TYR A N 1
ATOM 656 C CA . TYR A 1 81 ? 9.739 -2.150 -16.175 1.00 97.12 81 TYR A CA 1
ATOM 657 C C . TYR A 1 81 ? 11.268 -2.137 -16.314 1.00 97.12 81 TYR A C 1
ATOM 659 O O . TYR A 1 81 ? 11.792 -1.706 -17.340 1.00 97.12 81 TYR A O 1
ATOM 667 N N . GLN A 1 82 ? 11.988 -2.677 -15.325 1.00 97.00 82 GLN A N 1
ATOM 668 C CA . GLN A 1 82 ? 13.451 -2.769 -15.353 1.00 97.00 82 GLN A CA 1
ATOM 669 C C . GLN A 1 82 ? 13.954 -3.585 -16.544 1.00 97.00 82 GLN A C 1
ATOM 671 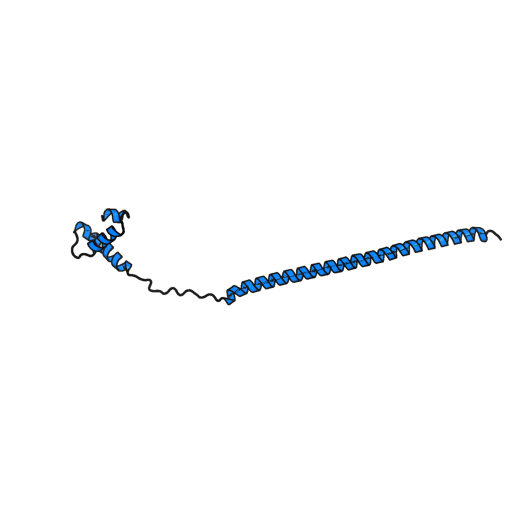O O . GLN A 1 82 ? 14.880 -3.159 -17.232 1.00 97.00 82 GLN A O 1
ATOM 676 N N . LYS A 1 83 ? 13.335 -4.739 -16.817 1.00 97.25 83 LYS A N 1
ATOM 677 C CA . LYS A 1 83 ? 13.699 -5.571 -17.967 1.00 97.25 83 LYS A CA 1
ATOM 678 C C . LYS A 1 83 ? 13.556 -4.798 -19.282 1.00 97.25 83 LYS A C 1
ATOM 680 O O . LYS A 1 83 ? 14.488 -4.791 -20.079 1.00 97.25 83 LYS A O 1
ATOM 685 N N . ASN A 1 84 ? 12.434 -4.105 -19.470 1.00 97.00 84 ASN A N 1
ATOM 686 C CA . ASN A 1 84 ? 12.174 -3.335 -20.685 1.00 97.00 84 ASN A CA 1
ATOM 687 C C . ASN A 1 84 ? 13.190 -2.194 -20.878 1.00 97.00 84 ASN A C 1
ATOM 689 O O . ASN A 1 84 ? 13.658 -1.949 -21.986 1.00 97.00 84 ASN A O 1
ATOM 693 N N . GLU A 1 85 ? 13.577 -1.507 -19.800 1.00 96.75 85 GLU A N 1
ATOM 694 C CA . GLU A 1 85 ? 14.592 -0.451 -19.880 1.00 96.75 85 GLU A CA 1
ATOM 695 C C . GLU A 1 85 ? 15.985 -0.996 -20.216 1.00 96.75 85 GLU A C 1
ATOM 697 O O . GLU A 1 85 ? 16.705 -0.379 -21.003 1.00 96.75 85 GLU A O 1
ATOM 702 N N . ARG A 1 86 ? 16.355 -2.174 -19.698 1.00 96.94 86 ARG A N 1
ATOM 703 C CA . ARG A 1 86 ? 17.612 -2.842 -20.076 1.00 96.94 86 ARG A CA 1
ATOM 704 C C . ARG A 1 86 ? 17.625 -3.228 -21.552 1.00 96.94 86 ARG A C 1
ATOM 706 O O . ARG A 1 86 ? 18.567 -2.873 -22.254 1.00 96.94 86 ARG A O 1
ATOM 713 N N . GLU A 1 87 ? 16.559 -3.861 -22.039 1.00 97.19 87 GLU A N 1
ATOM 714 C CA . GLU A 1 87 ? 16.441 -4.254 -23.450 1.00 97.19 87 GLU A CA 1
ATOM 715 C C . GLU A 1 87 ? 16.527 -3.038 -24.388 1.00 97.19 87 GLU A C 1
ATOM 717 O O . GLU A 1 87 ? 17.238 -3.073 -25.393 1.00 97.19 87 GLU A O 1
ATOM 722 N N . LYS A 1 88 ? 15.883 -1.914 -24.040 1.00 97.19 88 LYS A N 1
ATOM 723 C CA . LYS A 1 88 ? 16.003 -0.659 -24.806 1.00 97.19 88 LYS A CA 1
ATOM 724 C C . LYS A 1 88 ? 17.430 -0.119 -24.835 1.00 97.19 88 LYS A C 1
ATOM 726 O O . LYS A 1 88 ? 17.873 0.379 -25.871 1.00 97.19 88 LYS A O 1
ATOM 731 N N . GLN A 1 89 ? 18.140 -0.167 -23.708 1.00 97.25 89 GLN A N 1
ATOM 732 C CA . GLN A 1 89 ? 19.523 0.305 -23.628 1.00 97.25 89 GLN A CA 1
ATOM 733 C C . GLN A 1 89 ? 20.455 -0.561 -24.477 1.00 97.25 89 GLN A C 1
ATOM 735 O O . GLN A 1 89 ? 21.242 -0.017 -25.252 1.00 97.25 89 GLN A O 1
ATOM 740 N N . GLU A 1 90 ? 20.319 -1.883 -24.396 1.00 97.56 90 GLU A N 1
ATOM 741 C CA . GLU A 1 90 ? 21.086 -2.828 -25.211 1.00 97.56 90 GLU A CA 1
ATOM 742 C C . GLU A 1 90 ? 20.807 -2.636 -26.707 1.00 97.56 90 GLU A C 1
ATOM 744 O O . GLU A 1 90 ? 21.742 -2.488 -27.497 1.00 97.56 90 GLU A O 1
ATOM 749 N N . ALA A 1 91 ? 19.534 -2.521 -27.099 1.00 97.75 91 ALA A N 1
ATOM 750 C CA . ALA A 1 91 ? 19.151 -2.249 -28.483 1.00 97.75 91 ALA A CA 1
ATOM 751 C C . ALA A 1 91 ? 19.730 -0.918 -28.991 1.00 97.75 91 ALA A C 1
ATOM 753 O O . ALA A 1 91 ? 20.206 -0.830 -30.125 1.00 97.75 91 ALA A O 1
ATOM 754 N N . ARG A 1 92 ? 19.746 0.121 -28.145 1.00 97.81 92 ARG A N 1
ATOM 755 C CA . ARG A 1 92 ? 20.339 1.422 -28.481 1.00 97.81 92 ARG A CA 1
ATOM 756 C C . ARG A 1 92 ? 21.851 1.328 -28.669 1.00 97.81 92 ARG A C 1
ATOM 758 O O . ARG A 1 92 ? 22.373 1.944 -29.597 1.00 97.81 92 ARG A O 1
ATOM 765 N N . LEU A 1 93 ? 22.552 0.584 -27.814 1.00 98.25 93 LEU A N 1
ATOM 766 C CA . LEU A 1 93 ? 23.995 0.373 -27.941 1.00 98.25 93 LEU A CA 1
ATOM 767 C C . LEU A 1 93 ? 24.326 -0.373 -29.236 1.00 98.25 93 LEU A C 1
ATOM 769 O O . LEU A 1 93 ? 25.119 0.129 -30.034 1.00 98.25 93 LEU A O 1
ATOM 773 N N . ALA A 1 94 ? 23.636 -1.483 -29.504 1.00 98.00 94 ALA A N 1
ATOM 774 C CA . ALA A 1 94 ? 23.798 -2.240 -30.742 1.00 98.00 94 ALA A CA 1
ATOM 775 C C . ALA A 1 94 ? 23.507 -1.379 -31.985 1.00 98.00 94 ALA A C 1
ATOM 777 O O . ALA A 1 94 ? 24.258 -1.407 -32.962 1.00 98.00 94 ALA A O 1
ATOM 778 N N . TYR A 1 95 ? 22.459 -0.549 -31.949 1.00 97.94 95 TYR A N 1
ATOM 779 C CA . TYR A 1 95 ? 22.148 0.392 -33.028 1.00 97.94 95 TYR A CA 1
ATOM 780 C C . TYR A 1 95 ? 23.274 1.414 -33.269 1.00 97.94 95 TYR A C 1
ATOM 782 O O . TYR A 1 95 ? 23.639 1.690 -34.413 1.00 97.94 95 TYR A O 1
ATOM 790 N N . ILE A 1 96 ? 23.856 1.975 -32.205 1.00 98.25 96 ILE A N 1
ATOM 791 C CA . ILE A 1 96 ? 24.957 2.945 -32.317 1.00 98.25 96 ILE A CA 1
ATOM 792 C C . ILE A 1 96 ? 26.203 2.284 -32.915 1.00 98.25 96 ILE A C 1
ATOM 794 O O . ILE A 1 96 ? 26.842 2.858 -33.801 1.00 98.25 96 ILE A O 1
ATOM 798 N N . GLU A 1 97 ? 26.555 1.088 -32.449 1.00 97.69 97 GLU A N 1
ATOM 799 C CA . GLU A 1 97 ? 27.723 0.347 -32.931 1.00 97.69 97 GLU A CA 1
ATOM 800 C C . GLU A 1 97 ? 27.581 -0.052 -34.400 1.00 97.69 97 GLU A C 1
ATOM 802 O O . GLU A 1 97 ? 28.474 0.222 -35.206 1.00 97.69 97 GLU A O 1
ATOM 807 N N . THR A 1 98 ? 26.432 -0.617 -34.771 1.00 97.69 98 THR A N 1
ATOM 808 C CA . THR A 1 98 ? 26.127 -0.996 -36.159 1.00 97.69 98 THR A CA 1
ATOM 809 C C . THR A 1 98 ? 26.124 0.214 -37.086 1.00 97.69 98 THR A C 1
ATOM 811 O O . THR A 1 98 ? 26.761 0.180 -38.138 1.00 97.69 98 THR A O 1
ATOM 814 N N . THR A 1 99 ? 25.498 1.321 -36.680 1.00 97.88 99 THR A N 1
ATOM 815 C CA . THR A 1 99 ? 25.498 2.569 -37.456 1.00 97.88 99 THR A CA 1
ATOM 816 C C . THR A 1 99 ? 26.916 3.107 -37.639 1.00 97.88 99 THR A C 1
ATOM 818 O O . THR A 1 99 ? 27.285 3.543 -38.731 1.00 97.88 99 THR A O 1
ATOM 821 N N . ARG A 1 100 ? 27.756 3.049 -36.597 1.00 98.06 100 ARG A N 1
ATOM 822 C CA . ARG A 1 100 ? 29.168 3.449 -36.687 1.00 98.06 100 ARG A CA 1
ATOM 823 C C . ARG A 1 100 ? 29.930 2.574 -37.686 1.00 98.06 100 ARG A C 1
ATOM 825 O O . ARG A 1 100 ? 30.649 3.118 -38.525 1.00 98.06 100 ARG A O 1
ATOM 832 N N . ALA A 1 101 ? 29.755 1.256 -37.630 1.00 97.88 101 ALA A N 1
ATOM 833 C CA . ALA A 1 101 ? 30.388 0.324 -38.561 1.00 97.88 101 ALA A CA 1
ATOM 834 C C . ALA A 1 101 ? 29.928 0.563 -40.011 1.00 97.88 101 ALA A C 1
ATOM 836 O O . ALA A 1 101 ? 30.759 0.697 -40.911 1.00 97.88 101 ALA A O 1
ATOM 837 N N . LEU A 1 102 ? 28.619 0.712 -40.235 1.00 98.12 102 LEU A N 1
ATOM 838 C CA . LEU A 1 102 ? 28.044 1.029 -41.546 1.00 98.12 102 LEU A CA 1
ATOM 839 C C . LEU A 1 102 ? 28.567 2.359 -42.097 1.00 98.12 102 LEU A C 1
ATOM 841 O O . LEU A 1 102 ? 28.905 2.441 -43.277 1.00 98.12 102 LEU A O 1
ATOM 845 N N . ASN A 1 103 ? 28.714 3.381 -41.251 1.00 97.94 103 ASN A N 1
ATOM 846 C CA . ASN A 1 103 ? 29.307 4.657 -41.651 1.00 97.94 103 ASN A CA 1
ATOM 847 C C . ASN A 1 103 ? 30.767 4.505 -42.098 1.00 97.94 103 ASN A C 1
ATOM 849 O O . ASN A 1 103 ? 31.167 5.103 -43.098 1.00 97.94 103 ASN A O 1
ATOM 853 N N . MET A 1 104 ? 31.566 3.683 -41.411 1.00 97.56 104 MET A N 1
ATOM 854 C CA . MET A 1 104 ? 32.944 3.396 -41.831 1.00 97.56 104 MET A CA 1
ATOM 855 C C . MET A 1 104 ? 32.990 2.659 -43.174 1.00 97.56 104 MET A C 1
ATOM 857 O O . MET A 1 104 ? 33.780 3.023 -44.048 1.00 97.56 104 MET A O 1
ATOM 861 N N . ILE A 1 105 ? 32.120 1.662 -43.364 1.00 97.00 105 ILE A N 1
ATOM 862 C CA . ILE A 1 105 ? 31.992 0.931 -44.631 1.00 97.00 105 ILE A CA 1
ATOM 863 C C . ILE A 1 105 ? 31.601 1.896 -45.755 1.00 97.00 105 ILE A C 1
ATOM 865 O O . ILE A 1 105 ? 32.273 1.937 -46.783 1.00 97.00 105 ILE A O 1
ATOM 869 N N . SER A 1 106 ? 30.581 2.727 -45.539 1.00 97.19 106 SER A N 1
ATOM 870 C CA . SER A 1 106 ? 30.125 3.743 -46.495 1.00 97.19 106 SER A CA 1
ATOM 871 C C . SER A 1 106 ? 31.245 4.719 -46.873 1.00 97.19 106 SER A C 1
ATOM 873 O O . SER A 1 106 ? 31.473 4.995 -48.053 1.00 97.19 106 SER A O 1
ATOM 875 N N . HIS A 1 107 ? 32.029 5.185 -45.895 1.00 96.44 107 HIS A N 1
ATOM 876 C CA . HIS A 1 107 ? 33.185 6.049 -46.150 1.00 96.44 107 HIS A CA 1
ATOM 877 C C . HIS A 1 107 ? 34.246 5.372 -47.024 1.00 96.44 107 HIS A C 1
ATOM 879 O O . HIS A 1 107 ? 34.774 5.987 -47.956 1.00 96.44 107 HIS A O 1
ATOM 885 N N . ASN A 1 108 ? 34.547 4.101 -46.754 1.00 95.81 108 ASN A N 1
ATOM 886 C CA . ASN A 1 108 ? 35.519 3.332 -47.528 1.00 95.81 108 ASN A CA 1
ATOM 887 C C . ASN A 1 108 ? 35.012 3.018 -48.943 1.00 95.81 108 ASN A C 1
ATOM 889 O O . ASN A 1 108 ? 35.773 3.171 -49.899 1.00 95.81 108 ASN A O 1
ATOM 893 N N . LEU A 1 109 ? 33.729 2.683 -49.106 1.00 96.00 109 LEU A N 1
ATOM 894 C CA . LEU A 1 109 ? 33.095 2.505 -50.415 1.00 96.00 109 LEU A CA 1
ATOM 895 C C . LEU A 1 109 ? 33.139 3.797 -51.239 1.00 96.00 109 LEU A C 1
ATOM 897 O O . LEU A 1 109 ? 33.543 3.772 -52.399 1.00 96.00 109 LEU A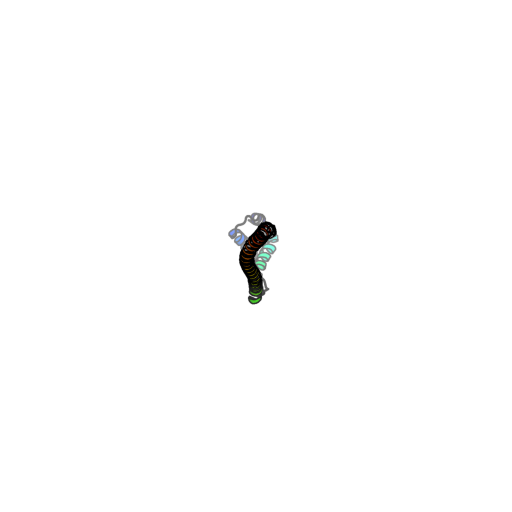 O 1
ATOM 901 N N . ASN A 1 110 ? 32.832 4.945 -50.629 1.00 94.88 110 ASN A N 1
ATOM 902 C CA . ASN A 1 110 ? 32.921 6.247 -51.293 1.00 94.88 110 ASN A CA 1
ATOM 903 C C . ASN A 1 110 ? 34.355 6.587 -51.727 1.00 94.88 110 ASN A C 1
ATOM 905 O O . ASN A 1 110 ? 34.570 7.136 -52.811 1.00 94.88 110 ASN A O 1
ATOM 909 N N . LYS A 1 111 ? 35.363 6.253 -50.910 1.00 94.62 111 LYS A N 1
ATOM 910 C CA . LYS A 1 111 ? 36.776 6.374 -51.305 1.00 94.62 111 LYS A CA 1
ATOM 911 C C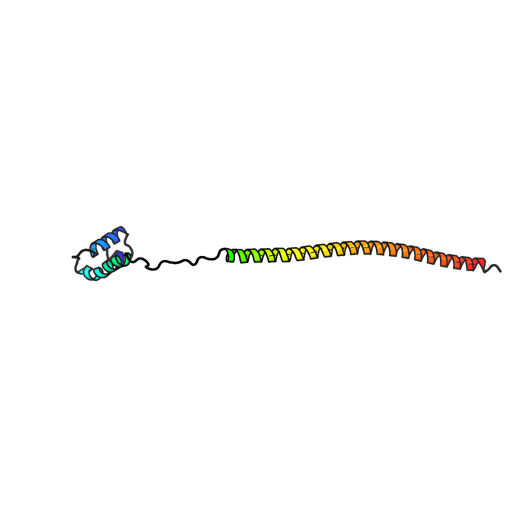 . LYS A 1 111 ? 37.114 5.467 -52.491 1.00 94.62 111 LYS A C 1
ATOM 913 O O . LYS A 1 111 ? 37.718 5.957 -53.443 1.00 94.62 111 LYS A O 1
ATOM 918 N N . GLY A 1 112 ? 36.706 4.198 -52.449 1.00 93.31 112 GLY A N 1
ATOM 919 C CA . GLY A 1 112 ? 36.917 3.238 -53.534 1.00 93.31 112 GLY A CA 1
ATOM 920 C C . GLY A 1 112 ? 36.268 3.686 -54.843 1.00 93.31 112 GLY A C 1
ATOM 921 O O . GLY A 1 112 ? 36.927 3.702 -55.878 1.00 93.31 112 GLY A O 1
ATOM 922 N N . ASN A 1 113 ? 35.024 4.168 -54.786 1.00 93.19 113 ASN A N 1
ATOM 923 C CA . ASN A 1 113 ? 34.316 4.687 -55.953 1.00 93.19 113 ASN A CA 1
ATOM 924 C C . ASN A 1 113 ? 35.064 5.869 -56.598 1.00 93.19 113 ASN A C 1
ATOM 926 O O . ASN A 1 113 ? 35.280 5.884 -57.806 1.00 93.19 113 ASN A O 1
ATOM 930 N N . ARG A 1 114 ? 35.562 6.825 -55.795 1.00 92.81 114 ARG A N 1
ATOM 931 C CA . ARG A 1 114 ? 36.403 7.928 -56.304 1.00 92.81 114 ARG A CA 1
ATOM 932 C C . ARG A 1 114 ? 37.688 7.431 -56.974 1.00 92.81 114 ARG A C 1
ATOM 934 O O . ARG A 1 114 ? 38.093 7.993 -57.990 1.00 92.81 114 ARG A O 1
ATOM 941 N N . ALA A 1 115 ? 38.327 6.398 -56.422 1.00 90.56 115 ALA A N 1
ATOM 942 C CA . ALA A 1 115 ? 39.523 5.805 -57.014 1.00 90.56 115 ALA A CA 1
ATOM 943 C C . ALA A 1 115 ? 39.217 5.126 -58.361 1.00 90.56 115 ALA A C 1
ATOM 945 O O . ALA A 1 115 ? 39.934 5.370 -59.328 1.00 90.56 115 ALA A O 1
ATOM 946 N N . ILE A 1 116 ? 38.124 4.359 -58.456 1.00 92.81 116 ILE A N 1
ATOM 947 C CA . ILE A 1 116 ? 37.670 3.726 -59.707 1.00 92.81 116 ILE A CA 1
ATOM 948 C C . ILE A 1 116 ? 37.366 4.779 -60.777 1.00 92.81 116 ILE A C 1
ATOM 950 O O . ILE A 1 116 ? 37.848 4.664 -61.902 1.00 92.81 116 ILE A O 1
ATOM 954 N N . VAL A 1 117 ? 36.635 5.842 -60.423 1.00 90.56 117 VAL A N 1
ATOM 955 C CA . VAL A 1 117 ? 36.351 6.955 -61.345 1.00 90.56 117 VAL A CA 1
ATOM 956 C C . VAL A 1 117 ? 37.650 7.577 -61.872 1.00 90.56 117 VAL A C 1
ATOM 958 O O . VAL A 1 117 ? 37.766 7.821 -63.072 1.00 90.56 117 VAL A O 1
ATOM 961 N N . LYS A 1 118 ? 38.659 7.775 -61.011 1.00 90.00 118 LYS A N 1
ATOM 962 C CA . LYS A 1 118 ? 39.974 8.305 -61.410 1.00 90.00 118 LYS A CA 1
ATOM 963 C C . LYS A 1 118 ? 40.748 7.360 -62.340 1.00 90.00 118 LYS A C 1
ATOM 965 O O . LYS A 1 118 ? 41.428 7.833 -63.247 1.00 90.00 118 LYS A O 1
ATOM 970 N N . LEU A 1 119 ? 40.665 6.043 -62.136 1.00 90.38 119 LEU A N 1
ATOM 971 C CA . LEU A 1 119 ? 41.284 5.066 -63.042 1.00 90.38 119 LEU A CA 1
ATOM 972 C C . LEU A 1 119 ? 40.618 5.088 -64.423 1.00 90.38 119 LEU A C 1
ATOM 974 O O . LEU A 1 119 ? 41.317 5.077 -65.432 1.00 90.38 119 LEU A O 1
ATOM 978 N N . GLY A 1 120 ? 39.286 5.191 -64.473 1.00 88.38 120 GLY A N 1
ATOM 979 C CA . GLY A 1 120 ? 38.546 5.300 -65.731 1.00 88.38 120 GLY A CA 1
ATOM 980 C C . GLY A 1 120 ? 38.926 6.543 -66.540 1.00 88.38 120 GLY A C 1
ATOM 981 O O . GLY A 1 120 ? 39.155 6.444 -67.745 1.00 88.38 120 GLY A O 1
ATOM 982 N N . THR A 1 121 ? 39.063 7.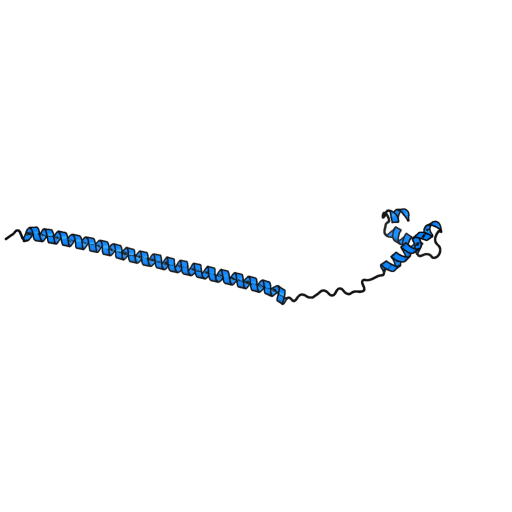709 -65.896 1.00 85.19 121 THR A N 1
ATOM 983 C CA . THR A 1 121 ? 39.512 8.926 -66.595 1.00 85.19 121 THR A CA 1
ATOM 984 C C . THR A 1 121 ? 40.962 8.817 -67.064 1.00 85.19 121 THR A C 1
ATOM 986 O O . THR A 1 121 ? 41.268 9.233 -68.181 1.00 85.19 121 THR A O 1
ATOM 989 N N . PHE A 1 122 ? 41.845 8.212 -66.264 1.00 86.38 122 PHE A N 1
ATOM 990 C CA . PHE A 1 122 ? 43.237 7.976 -66.647 1.00 86.38 122 PHE A CA 1
ATOM 991 C C . PHE A 1 122 ? 43.360 7.054 -67.872 1.00 86.38 122 PHE A C 1
ATOM 993 O O . PHE A 1 122 ? 44.069 7.394 -68.824 1.00 86.38 122 PHE A O 1
ATOM 1000 N N . ASP A 1 123 ? 42.638 5.931 -67.895 1.00 81.25 123 ASP A N 1
ATOM 1001 C CA . ASP A 1 123 ? 42.638 4.997 -69.029 1.00 81.25 123 ASP A CA 1
ATOM 1002 C C . ASP A 1 123 ? 42.064 5.642 -70.300 1.00 81.25 123 ASP A C 1
ATOM 1004 O O . ASP A 1 123 ? 42.624 5.502 -71.388 1.00 81.25 123 ASP A O 1
ATOM 1008 N N . GLN A 1 124 ? 41.008 6.453 -70.172 1.00 81.44 124 GLN A N 1
ATOM 1009 C CA . GLN A 1 124 ? 40.481 7.245 -71.286 1.00 81.44 124 GLN A CA 1
ATOM 1010 C C . GLN A 1 124 ? 41.512 8.243 -71.831 1.00 81.44 124 GLN A C 1
ATOM 1012 O O . GLN A 1 124 ? 41.667 8.359 -73.048 1.00 81.44 124 GLN A O 1
ATOM 1017 N N . THR A 1 125 ? 42.228 8.965 -70.961 1.00 81.38 125 THR A N 1
ATOM 1018 C CA . THR A 1 125 ? 43.273 9.908 -71.398 1.00 81.38 125 THR A CA 1
ATOM 1019 C C . THR A 1 125 ? 44.463 9.200 -72.042 1.00 81.38 125 THR A C 1
ATOM 1021 O O . THR A 1 125 ? 44.932 9.635 -73.090 1.00 81.38 125 THR A O 1
ATOM 1024 N N . THR A 1 126 ? 44.897 8.069 -71.483 1.00 79.25 126 THR A N 1
ATOM 1025 C CA . THR A 1 126 ? 45.985 7.242 -72.021 1.00 79.25 126 THR A CA 1
ATOM 1026 C C . THR A 1 126 ? 45.594 6.677 -73.386 1.00 79.25 126 THR A C 1
ATOM 1028 O O . THR A 1 126 ? 46.319 6.867 -74.358 1.00 79.25 126 THR A O 1
ATOM 1031 N N . ASN A 1 127 ? 44.404 6.083 -73.524 1.00 76.94 127 ASN A N 1
ATOM 1032 C CA . ASN A 1 127 ? 43.908 5.621 -74.822 1.00 76.94 127 ASN A CA 1
ATOM 1033 C C . ASN A 1 127 ? 43.864 6.753 -75.860 1.00 76.94 127 ASN A C 1
ATOM 1035 O O . ASN A 1 127 ? 44.278 6.532 -76.994 1.00 76.94 127 ASN A O 1
ATOM 1039 N N . LYS A 1 128 ? 43.425 7.965 -75.489 1.00 78.69 128 LYS A N 1
ATOM 1040 C CA . LYS A 1 128 ? 43.433 9.124 -76.400 1.00 78.69 128 LYS A CA 1
ATOM 1041 C C . LYS A 1 128 ? 44.841 9.536 -76.839 1.00 78.69 128 LYS A C 1
ATOM 1043 O O . LYS A 1 128 ? 45.019 9.869 -78.002 1.00 78.69 128 LYS A O 1
ATOM 1048 N N . ILE A 1 129 ? 45.825 9.523 -75.939 1.00 77.56 129 ILE A N 1
ATOM 1049 C CA . ILE A 1 129 ? 47.198 9.964 -76.240 1.00 77.56 129 ILE A CA 1
ATOM 1050 C C . ILE A 1 129 ? 47.975 8.894 -77.025 1.00 77.56 129 ILE A C 1
ATOM 1052 O O . ILE A 1 129 ? 48.703 9.224 -77.957 1.00 77.56 129 ILE A O 1
ATOM 1056 N N . PHE A 1 130 ? 47.813 7.612 -76.684 1.00 73.38 130 PHE A N 1
ATOM 1057 C CA . PHE A 1 130 ? 48.634 6.532 -77.240 1.00 73.38 130 PHE A CA 1
ATOM 1058 C C . PHE A 1 130 ? 48.011 5.810 -78.448 1.00 73.38 130 PHE A C 1
ATOM 1060 O O . PHE A 1 130 ? 48.766 5.315 -79.281 1.00 73.38 130 PHE A O 1
ATOM 1067 N N . LYS A 1 131 ? 46.675 5.773 -78.625 1.00 61.62 131 LYS A N 1
ATOM 1068 C CA . LYS A 1 131 ? 46.067 5.229 -79.866 1.00 61.62 131 LYS A CA 1
ATOM 1069 C C . LYS A 1 131 ? 46.103 6.196 -81.052 1.00 61.62 131 LYS A C 1
ATOM 1071 O O . LYS A 1 131 ? 45.964 5.736 -82.177 1.00 61.62 131 LYS A O 1
ATOM 1076 N N . ASN A 1 132 ? 46.328 7.490 -80.823 1.00 58.94 132 ASN A N 1
ATOM 1077 C CA . ASN A 1 132 ? 46.486 8.482 -81.895 1.00 58.94 132 ASN A CA 1
ATOM 1078 C C . ASN A 1 132 ? 47.896 8.502 -82.525 1.00 58.94 132 ASN A C 1
ATOM 1080 O O . ASN A 1 132 ? 48.165 9.362 -83.355 1.00 58.94 132 ASN A O 1
ATOM 1084 N N . ASN A 1 133 ? 48.786 7.578 -82.141 1.00 50.09 133 ASN A N 1
ATOM 1085 C CA . ASN A 1 133 ? 50.126 7.405 -82.714 1.00 50.09 133 ASN A CA 1
ATOM 1086 C C . ASN A 1 133 ? 50.229 6.088 -83.510 1.00 50.09 133 ASN A C 1
ATOM 1088 O O . ASN A 1 133 ? 51.013 5.199 -83.169 1.00 50.09 133 ASN A O 1
ATOM 1092 N N . LYS A 1 134 ? 49.419 5.954 -84.562 1.00 43.47 134 LYS A N 1
ATOM 1093 C CA . LYS A 1 134 ? 49.633 5.020 -85.674 1.00 43.47 134 LYS A CA 1
ATOM 1094 C C . LYS A 1 134 ? 49.294 5.705 -86.986 1.00 43.47 134 LYS A C 1
ATOM 1096 O O . LYS A 1 134 ? 48.289 6.446 -86.993 1.00 43.47 134 LYS A O 1
#

Foldseek 3Di:
DVVCVVVVNDDPVVLVVVLVQLVDPDHDPVCVVCSVVSVVCVVCVPDDDPDDDDDDDDDVVVVVVVVVVVVVVVVVVVVVVVVVVVVVVVVVVVVVVVVVVVVVVVVVVVVVVVVVVVVVVVVVVCCVVPVVPD

Sequence (134 aa):
LLEKYFDAETSLAEEAILKEYFSQPNISSHLEPYRDMFVYFNQSSREVAEKEIVLSQRNPLLQWLSIAAALILMVSVYSVYQKNEREKQEARLAYIETTRALNMISHNLNKGNRAIVKLGTFDQTTNKIFKNNK

pLDDT: mean 90.06, std 9.7, range [43.47, 98.31]

Secondary structure (DSSP, 8-state):
-HHHHHTT---HHHHHHHHHHHHSSS--TTTGGGHHHHHHHHHHTT----S---PPPPPHHHHHHHHHHHHHHHHHHHHHHHHHHHHHHHHHHHHHHHHHHHHHHHHHHHHHHHHHHHHHHHHHHHHHHHHT--

Radius of gyration: 54.11 Å; chains: 1; bounding box: 100×36×140 Å